Protein AF-A0A7C5Q0S5-F1 (afdb_monomer)

Secondary structure (DSSP, 8-state):
-----S----SS--TTTHHHHHHTS-TTSPPPSEEEE-GGG--HHHHHHHHHTTPEEEE-PPPPSS-TT--SPPPPP-----PPP-TT--

Nearest PDB structures (foldseek):
  4bac-assembly1_B-2  TM=6.185E-01  e=1.244E-01  Human spumaretrovirus
  3s3o-assembly1_B-2  TM=5.675E-01  e=1.427E-01  Human spumaretrovirus
  3hpg-assembly3_B-2  TM=6.396E-01  e=1.274E+00  Visna/maedi virus EV1 KV1772
  3hpg-assembly2_F  TM=6.237E-01  e=1.460E+00  Visna/maedi virus EV1 KV1772
  6x68-assembly1_C  TM=4.935E-01  e=1.793E+00  Trichoplusia ni

Sequence (90 aa):
MLVLGARVSNCANDTNELVADVKSIPSDLRPPKTVLADTGYMNGKEVRALQERGIKVLMATKAPRRRKHDFRREKPKKNEKLQARKPWIL

Mean predicted aligned error: 13.17 Å

Foldseek 3Di:
DDDDFPDDDPDPACCPCLQVSQVSPDPVDDRALEAEDEPSNPHPVSCVVCVVVNHHYHYDDDDPPDDPPPPDPPDPDPDDDPDDDDPPDD

pLDDT: mean 74.81, std 13.24, range [40.97, 94.31]

Structure (mmCIF, N/CA/C/O backbone):
data_AF-A0A7C5Q0S5-F1
#
_entry.id   AF-A0A7C5Q0S5-F1
#
loop_
_atom_site.group_PDB
_atom_site.id
_atom_site.type_symbol
_atom_site.label_atom_id
_atom_site.label_alt_id
_atom_site.label_comp_id
_atom_site.label_asym_id
_atom_site.label_entity_id
_atom_site.label_seq_id
_atom_site.pdbx_PDB_ins_code
_atom_site.Cartn_x
_atom_site.Cartn_y
_atom_site.Cartn_z
_atom_site.occupancy
_atom_site.B_iso_or_equiv
_atom_site.auth_seq_id
_atom_site.auth_comp_id
_atom_site.auth_asym_id
_atom_site.auth_atom_id
_atom_site.pdbx_PDB_model_num
ATOM 1 N N . MET A 1 1 ? -6.990 -14.074 7.926 1.00 53.31 1 MET A N 1
ATOM 2 C CA . MET A 1 1 ? -8.013 -13.311 7.182 1.00 53.31 1 MET A CA 1
ATOM 3 C C . MET A 1 1 ? -7.312 -12.617 6.028 1.00 53.31 1 MET A C 1
ATOM 5 O O . MET A 1 1 ? -6.397 -11.844 6.282 1.00 53.31 1 MET A O 1
ATOM 9 N N . LEU A 1 2 ? -7.660 -12.985 4.795 1.00 60.78 2 LEU A N 1
ATOM 10 C CA . LEU A 1 2 ? -7.092 -12.450 3.558 1.00 60.78 2 LEU A CA 1
ATOM 11 C C . LEU A 1 2 ? -8.146 -11.532 2.934 1.00 60.78 2 LEU A C 1
ATOM 13 O O . LEU A 1 2 ? -9.241 -11.996 2.637 1.00 60.78 2 LEU A O 1
ATOM 17 N N . VAL A 1 3 ? -7.829 -10.248 2.779 1.00 61.84 3 VAL A N 1
ATOM 18 C CA . VAL A 1 3 ? -8.663 -9.287 2.047 1.00 61.84 3 VAL A CA 1
ATOM 19 C C . VAL A 1 3 ? -7.947 -9.015 0.731 1.00 61.84 3 VAL A C 1
ATOM 21 O O . VAL A 1 3 ? -6.847 -8.466 0.736 1.00 61.84 3 VAL A O 1
ATOM 24 N N . LEU A 1 4 ? -8.536 -9.458 -0.379 1.00 60.97 4 LEU A N 1
ATOM 25 C CA . LEU A 1 4 ? -8.082 -9.109 -1.723 1.00 60.97 4 LEU A CA 1
ATOM 26 C C . LEU A 1 4 ? -8.681 -7.736 -2.055 1.00 60.97 4 LEU A C 1
ATOM 28 O O . LEU A 1 4 ? -9.891 -7.560 -1.919 1.00 60.97 4 LEU A O 1
ATOM 32 N N . GLY A 1 5 ? -7.838 -6.758 -2.397 1.00 60.81 5 GLY A N 1
ATOM 33 C CA . GLY A 1 5 ? -8.275 -5.388 -2.682 1.00 60.81 5 GLY A CA 1
ATOM 34 C C . GLY A 1 5 ? -9.382 -5.354 -3.740 1.00 60.81 5 GLY A C 1
ATOM 35 O O . GLY A 1 5 ? -9.301 -6.054 -4.745 1.00 60.81 5 GLY A O 1
ATOM 36 N N . ALA A 1 6 ? -10.426 -4.559 -3.496 1.00 59.00 6 ALA A N 1
ATOM 37 C CA . ALA A 1 6 ? -11.621 -4.494 -4.344 1.00 59.00 6 ALA A CA 1
ATOM 38 C C . ALA A 1 6 ? -11.472 -3.545 -5.549 1.00 59.00 6 ALA A C 1
ATOM 40 O O . ALA A 1 6 ? -12.373 -3.451 -6.380 1.00 59.00 6 ALA A O 1
ATOM 41 N N . ARG A 1 7 ? -10.356 -2.813 -5.633 1.00 62.78 7 ARG A N 1
ATOM 42 C CA . ARG A 1 7 ? -10.159 -1.728 -6.589 1.00 62.78 7 ARG A CA 1
ATOM 43 C C . ARG A 1 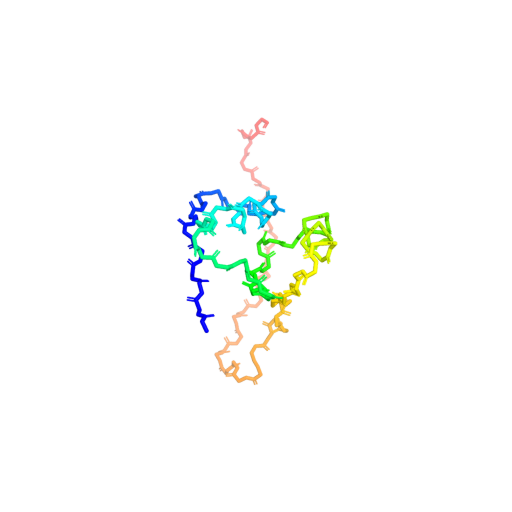7 ? -9.137 -2.138 -7.645 1.00 62.78 7 ARG A C 1
ATOM 45 O O . ARG A 1 7 ? -7.989 -2.426 -7.331 1.00 62.78 7 ARG A O 1
ATOM 52 N N . VAL A 1 8 ? -9.593 -2.199 -8.894 1.00 59.56 8 VAL A N 1
ATOM 53 C CA . VAL A 1 8 ? -8.757 -2.436 -10.075 1.00 59.56 8 VAL A CA 1
ATOM 54 C C . VAL A 1 8 ? -8.578 -1.095 -10.778 1.00 59.56 8 VAL A C 1
ATOM 56 O O . VAL A 1 8 ? -9.557 -0.486 -11.213 1.00 59.56 8 VAL A O 1
ATOM 59 N N . SER A 1 9 ? -7.339 -0.619 -10.860 1.00 59.31 9 SER A N 1
ATOM 60 C CA . SER A 1 9 ? -6.969 0.556 -11.650 1.00 59.31 9 SER A CA 1
ATOM 61 C C . SER A 1 9 ? -6.616 0.114 -13.074 1.00 59.31 9 SER A C 1
ATOM 63 O O . SER A 1 9 ? -5.835 -0.812 -13.270 1.00 59.31 9 SER A O 1
ATOM 65 N N . ASN A 1 10 ? -7.206 0.765 -14.082 1.00 52.28 10 ASN A N 1
ATOM 66 C CA . ASN A 1 10 ? -6.874 0.551 -15.500 1.00 52.28 10 ASN A CA 1
ATOM 67 C C . ASN A 1 10 ? -5.761 1.499 -15.986 1.00 52.28 10 ASN A C 1
ATOM 69 O O . ASN A 1 10 ? -5.513 1.604 -17.189 1.00 52.28 10 ASN A O 1
ATOM 73 N N . CYS A 1 11 ? -5.118 2.235 -15.076 1.00 60.16 11 CYS A N 1
ATOM 74 C CA . CYS A 1 11 ? -4.027 3.131 -15.420 1.00 60.16 11 CYS A CA 1
ATOM 75 C C . CYS A 1 11 ? -2.704 2.360 -15.400 1.00 60.16 11 CYS A C 1
ATOM 77 O O . CYS A 1 11 ? -2.466 1.543 -14.522 1.00 60.16 11 CYS A O 1
ATOM 79 N N . ALA A 1 12 ? -1.796 2.644 -16.335 1.00 57.75 12 ALA A N 1
ATOM 80 C CA . ALA A 1 12 ? -0.493 1.973 -16.383 1.00 57.75 12 ALA A CA 1
ATOM 81 C C . ALA A 1 12 ? 0.437 2.330 -15.199 1.00 57.75 12 ALA A C 1
ATOM 83 O O . ALA A 1 12 ? 1.573 1.856 -15.155 1.00 57.75 12 ALA A O 1
ATOM 84 N N . ASN A 1 13 ? -0.004 3.202 -14.284 1.00 66.62 13 ASN A N 1
ATOM 85 C CA . ASN A 1 13 ? 0.804 3.738 -13.200 1.00 66.62 13 ASN A CA 1
ATOM 86 C C . ASN A 1 13 ? -0.002 3.886 -11.897 1.00 66.62 13 ASN A C 1
ATOM 88 O O . ASN A 1 13 ? -0.638 4.914 -11.675 1.00 66.62 13 ASN A O 1
ATOM 92 N N . ASP A 1 14 ? 0.091 2.893 -11.013 1.00 73.50 14 ASP A N 1
ATOM 93 C CA . ASP A 1 14 ? -0.647 2.841 -9.736 1.00 73.50 14 ASP A CA 1
ATOM 94 C C . ASP A 1 14 ? 0.089 3.515 -8.564 1.00 73.50 14 ASP A C 1
ATOM 96 O O . ASP A 1 14 ? -0.239 3.333 -7.394 1.00 73.50 14 ASP A O 1
ATOM 100 N N . THR A 1 15 ? 1.104 4.327 -8.859 1.00 72.94 15 THR A N 1
ATOM 101 C CA . THR A 1 15 ? 2.015 4.905 -7.858 1.00 72.94 15 THR A CA 1
ATOM 102 C C . THR A 1 15 ? 1.324 5.815 -6.831 1.00 72.94 15 THR A C 1
ATOM 104 O O . THR A 1 15 ? 1.932 6.132 -5.819 1.00 72.94 15 THR A O 1
ATOM 107 N N . ASN A 1 16 ? 0.083 6.257 -7.045 1.00 83.31 16 ASN A N 1
ATOM 108 C CA . ASN A 1 16 ? -0.657 7.102 -6.093 1.00 83.31 16 ASN A CA 1
ATOM 109 C C . ASN A 1 16 ? -1.974 6.468 -5.613 1.00 83.31 16 ASN A C 1
ATOM 111 O O . ASN A 1 16 ? -2.858 7.183 -5.142 1.00 83.31 16 ASN A O 1
ATOM 115 N N . GLU A 1 17 ? -2.141 5.160 -5.800 1.00 84.56 17 GLU A N 1
ATOM 116 C CA . GLU A 1 17 ? -3.412 4.481 -5.548 1.00 84.56 17 GLU A CA 1
ATOM 117 C C . GLU A 1 17 ? -3.395 3.614 -4.279 1.00 84.56 17 GLU A C 1
ATOM 119 O O . GLU A 1 17 ? -4.450 3.181 -3.814 1.00 84.56 17 GLU A O 1
ATOM 124 N N . LEU A 1 18 ? -2.235 3.399 -3.646 1.00 84.19 18 LEU A N 1
ATOM 125 C CA . LEU A 1 18 ? -2.078 2.450 -2.539 1.00 84.19 18 LEU A CA 1
ATOM 126 C C . LEU A 1 18 ? -2.932 2.835 -1.325 1.00 84.19 18 LEU A C 1
ATOM 128 O O . LEU A 1 18 ? -3.545 1.979 -0.680 1.00 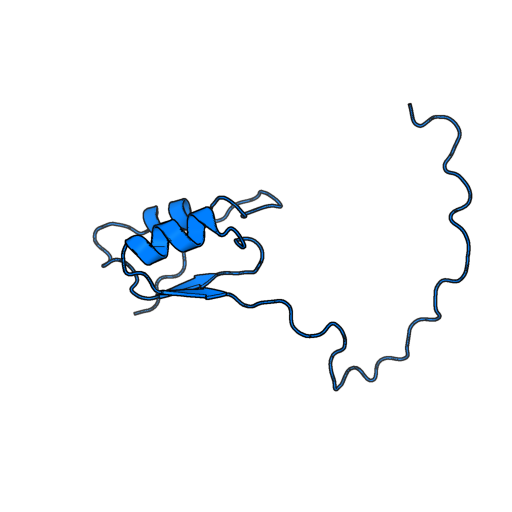84.19 18 LEU A O 1
ATOM 132 N N . VAL A 1 19 ? -2.983 4.127 -0.983 1.00 87.94 19 VAL A N 1
ATOM 133 C CA . VAL A 1 19 ? -3.786 4.595 0.157 1.00 87.94 19 VAL A CA 1
ATOM 134 C C . VAL A 1 19 ? -5.274 4.502 -0.157 1.00 87.94 19 VAL A C 1
ATOM 136 O O . VAL A 1 19 ? -6.061 4.129 0.720 1.00 87.94 19 VAL A O 1
ATOM 139 N N . ALA A 1 20 ? -5.660 4.852 -1.383 1.00 86.94 20 ALA A N 1
ATOM 140 C CA . ALA A 1 20 ? -7.042 4.794 -1.836 1.00 86.94 20 ALA A CA 1
ATOM 141 C C . ALA A 1 20 ? -7.559 3.347 -1.844 1.00 86.94 20 ALA A C 1
ATOM 143 O O . ALA A 1 20 ? -8.657 3.088 -1.350 1.00 86.94 20 ALA A O 1
ATOM 144 N N . ASP A 1 21 ? -6.732 2.394 -2.267 1.00 85.81 21 ASP A N 1
ATOM 145 C CA . ASP A 1 21 ? -7.080 0.975 -2.295 1.00 85.81 21 ASP A CA 1
ATOM 146 C C . ASP A 1 21 ? -7.292 0.413 -0.887 1.00 85.81 21 ASP A C 1
ATOM 148 O O . ASP A 1 21 ? -8.303 -0.241 -0.628 1.00 85.81 21 ASP A O 1
ATOM 152 N N . VAL A 1 22 ? -6.423 0.746 0.074 1.00 85.38 22 VAL A N 1
ATOM 153 C CA . VAL A 1 22 ? -6.621 0.339 1.478 1.00 85.38 22 VAL A CA 1
ATOM 154 C C . VAL A 1 22 ? -7.858 1.000 2.093 1.00 85.38 22 VAL A C 1
ATOM 156 O O . VAL A 1 22 ? -8.538 0.380 2.908 1.00 85.38 22 VAL A O 1
ATOM 159 N N . LYS A 1 23 ? -8.168 2.250 1.726 1.00 87.06 23 LYS A N 1
ATOM 160 C CA . LYS A 1 23 ? -9.381 2.948 2.187 1.00 87.06 23 LYS A CA 1
ATOM 161 C C . LYS A 1 23 ? -10.665 2.403 1.563 1.00 87.06 23 LYS A C 1
ATOM 163 O O . LYS A 1 23 ? -11.718 2.566 2.164 1.00 87.06 23 LYS A O 1
ATOM 168 N N . SER A 1 24 ? -10.583 1.773 0.391 1.00 86.38 24 SER A N 1
ATOM 169 C CA . SER A 1 24 ? -11.742 1.176 -0.281 1.00 86.38 24 SER A CA 1
ATOM 170 C C . SER A 1 24 ? -12.256 -0.095 0.402 1.00 86.38 24 SER A C 1
ATOM 172 O O . SER A 1 24 ? -13.363 -0.540 0.108 1.00 86.38 24 SER A O 1
ATOM 174 N N . ILE A 1 25 ? -11.473 -0.678 1.318 1.00 84.38 25 ILE A N 1
ATOM 175 C CA . ILE A 1 25 ? -11.888 -1.845 2.097 1.00 84.38 25 ILE A CA 1
ATOM 176 C C . ILE A 1 25 ? -13.111 -1.452 2.947 1.00 84.38 25 ILE A C 1
ATOM 178 O O . ILE A 1 25 ? -13.005 -0.499 3.725 1.00 84.38 25 ILE A O 1
ATOM 182 N N . PRO A 1 26 ? -14.249 -2.169 2.826 1.00 84.31 26 PRO A N 1
ATOM 183 C CA . PRO A 1 26 ? -15.449 -1.895 3.612 1.00 84.31 26 PRO A CA 1
ATOM 184 C C . PRO A 1 26 ? -15.145 -1.798 5.106 1.00 84.31 26 PRO A C 1
ATOM 186 O O . PRO A 1 26 ? -14.420 -2.635 5.638 1.00 84.31 26 PRO A O 1
ATOM 189 N N . SER A 1 27 ? -15.730 -0.814 5.792 1.00 83.06 27 SER A N 1
ATOM 190 C CA . SER A 1 27 ? -15.511 -0.574 7.228 1.00 83.06 27 SER A CA 1
ATOM 191 C C . SER A 1 27 ? -15.914 -1.749 8.118 1.00 83.06 27 SER A C 1
ATOM 193 O O . SER A 1 27 ? -15.354 -1.923 9.199 1.00 83.06 27 SER A O 1
ATOM 195 N N . ASP A 1 28 ? -16.861 -2.562 7.649 1.00 85.31 28 ASP A N 1
ATOM 196 C CA . ASP A 1 28 ? -17.319 -3.772 8.337 1.00 85.31 28 ASP A CA 1
ATOM 197 C C . ASP A 1 28 ? -16.216 -4.841 8.389 1.00 85.31 28 ASP A C 1
ATOM 199 O O . ASP A 1 28 ? -16.189 -5.697 9.276 1.00 85.31 28 ASP A O 1
ATOM 203 N N . LEU A 1 29 ? -15.253 -4.766 7.465 1.00 81.25 29 LEU A N 1
ATOM 204 C CA . LEU A 1 29 ? -14.023 -5.537 7.514 1.00 81.25 29 LEU A CA 1
ATOM 205 C C . LEU A 1 29 ? -12.987 -4.753 8.323 1.00 81.25 29 LEU A C 1
ATOM 207 O O . LEU A 1 29 ? -12.643 -3.614 8.013 1.00 81.25 29 LEU A O 1
ATOM 211 N N . ARG A 1 30 ? -12.435 -5.384 9.366 1.00 81.12 30 ARG A N 1
ATOM 212 C CA . ARG A 1 30 ? -11.342 -4.777 10.141 1.00 81.12 30 ARG A CA 1
ATOM 213 C C . ARG A 1 30 ? -10.192 -4.362 9.210 1.00 81.12 30 ARG A C 1
ATOM 215 O O . ARG A 1 30 ? -9.828 -5.144 8.326 1.00 81.12 30 ARG A O 1
ATOM 222 N N . PRO A 1 31 ? -9.566 -3.193 9.444 1.00 80.12 31 PRO A N 1
ATOM 223 C CA . PRO A 1 31 ? -8.472 -2.721 8.610 1.00 80.12 31 PRO A CA 1
ATOM 224 C C . PRO A 1 31 ? -7.295 -3.709 8.630 1.00 80.12 31 PRO A C 1
ATOM 226 O O . PRO A 1 31 ? -7.011 -4.327 9.666 1.00 80.12 31 PRO A O 1
ATOM 229 N N . PRO A 1 32 ? -6.590 -3.871 7.499 1.00 86.38 32 PRO A N 1
ATOM 230 C CA . PRO A 1 32 ? -5.479 -4.802 7.414 1.00 86.38 32 PRO A CA 1
ATOM 231 C C . PRO A 1 32 ? -4.323 -4.337 8.302 1.00 86.38 32 PRO A C 1
ATOM 233 O O . PRO A 1 32 ? -3.935 -3.174 8.288 1.00 86.38 32 PRO A O 1
ATOM 236 N N . LYS A 1 33 ? -3.712 -5.272 9.035 1.00 88.56 33 LYS A N 1
ATOM 237 C CA . LYS A 1 33 ? -2.459 -5.018 9.772 1.00 88.56 33 LYS A CA 1
ATOM 238 C C . LYS A 1 33 ? -1.233 -5.027 8.857 1.00 88.56 33 LYS A C 1
ATOM 240 O O . LYS A 1 33 ? -0.170 -4.525 9.216 1.00 88.56 33 LYS A O 1
ATOM 245 N N . THR A 1 34 ? -1.344 -5.666 7.695 1.00 87.75 34 THR A N 1
ATOM 246 C CA . THR A 1 34 ? -0.257 -5.799 6.726 1.00 87.75 34 THR A CA 1
ATOM 247 C C . THR A 1 34 ? -0.815 -5.754 5.311 1.00 87.75 34 THR A C 1
ATOM 249 O O . THR A 1 34 ? -1.824 -6.397 5.034 1.00 87.75 34 THR A O 1
ATOM 252 N N . VAL A 1 35 ? -0.154 -5.006 4.432 1.00 86.81 35 VAL A N 1
ATOM 253 C CA . VAL A 1 35 ? -0.477 -4.865 3.009 1.00 86.81 35 VAL A CA 1
ATOM 254 C C . VAL A 1 35 ? 0.696 -5.403 2.203 1.00 86.81 35 VAL A C 1
ATOM 256 O O . VAL A 1 35 ? 1.836 -5.022 2.458 1.00 86.81 35 VAL A O 1
ATOM 259 N N . LEU A 1 36 ? 0.420 -6.286 1.246 1.00 86.25 36 LEU A N 1
ATOM 260 C CA . LEU A 1 36 ? 1.386 -6.734 0.247 1.00 86.25 36 LEU A CA 1
ATOM 261 C C . LEU A 1 36 ? 1.074 -6.013 -1.066 1.00 86.25 36 LEU A C 1
ATOM 263 O O . LEU A 1 36 ? -0.009 -6.207 -1.610 1.00 86.25 36 LEU A O 1
ATOM 267 N N . ALA A 1 37 ? 1.997 -5.186 -1.549 1.00 83.50 37 ALA A N 1
ATOM 268 C CA . ALA A 1 37 ? 1.814 -4.371 -2.746 1.00 83.50 37 ALA A CA 1
ATOM 269 C C . ALA A 1 37 ? 2.844 -4.705 -3.836 1.00 83.50 37 ALA A C 1
ATOM 271 O O . ALA A 1 37 ? 3.968 -5.131 -3.550 1.00 83.50 37 ALA A O 1
ATOM 272 N N . ASP A 1 38 ? 2.455 -4.492 -5.094 1.00 81.69 38 ASP A N 1
ATOM 273 C CA . ASP A 1 38 ? 3.360 -4.578 -6.244 1.00 81.69 38 ASP A CA 1
ATOM 274 C C . ASP A 1 38 ? 4.276 -3.339 -6.312 1.00 81.69 38 ASP A C 1
ATOM 276 O O . ASP A 1 38 ? 3.964 -2.270 -5.786 1.00 81.69 38 ASP A O 1
ATOM 280 N N . THR A 1 39 ? 5.392 -3.471 -7.027 1.00 80.00 39 THR A N 1
ATOM 281 C CA . THR A 1 39 ? 6.266 -2.385 -7.480 1.00 80.00 39 THR A CA 1
ATOM 282 C C . THR A 1 39 ? 5.538 -1.207 -8.129 1.00 80.00 39 THR A C 1
ATOM 284 O O . THR A 1 39 ? 6.043 -0.091 -8.048 1.00 80.00 39 THR A O 1
ATOM 287 N N . GLY A 1 40 ? 4.369 -1.412 -8.748 1.00 78.25 40 GLY A N 1
ATOM 288 C CA . GLY A 1 40 ? 3.555 -0.324 -9.311 1.00 78.25 40 GLY A CA 1
ATOM 289 C C . GLY A 1 40 ? 3.131 0.726 -8.275 1.00 78.25 40 GLY A C 1
ATOM 290 O O . GLY A 1 40 ? 3.049 1.912 -8.591 1.00 78.25 40 GLY A O 1
ATOM 291 N N . TYR A 1 41 ? 2.987 0.308 -7.015 1.00 81.19 41 TYR A N 1
ATOM 292 C CA . TYR A 1 41 ? 2.635 1.149 -5.870 1.00 81.19 41 TYR A CA 1
ATOM 293 C C . TYR A 1 41 ? 3.864 1.709 -5.131 1.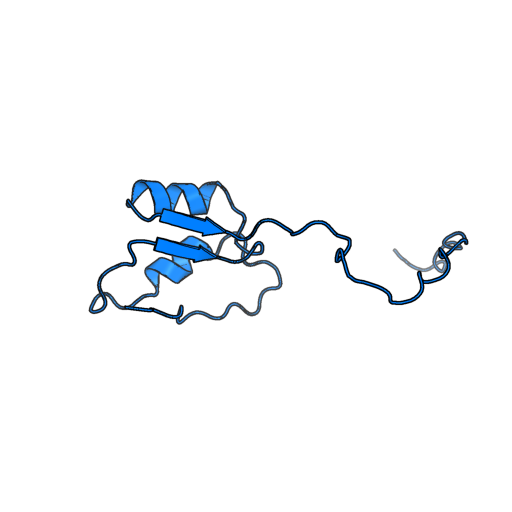00 81.19 41 TYR A C 1
ATOM 295 O O . TYR A 1 41 ? 3.758 2.134 -3.977 1.00 81.19 41 TYR A O 1
ATOM 303 N N . MET A 1 42 ? 5.058 1.681 -5.743 1.00 82.38 42 MET A N 1
ATOM 304 C CA . MET A 1 42 ? 6.292 2.219 -5.152 1.00 82.38 42 MET A CA 1
ATOM 305 C C . MET A 1 42 ? 6.233 3.744 -5.011 1.00 82.38 42 MET A C 1
ATOM 307 O O . MET A 1 42 ? 6.823 4.486 -5.793 1.00 82.38 42 MET A O 1
ATOM 311 N N . ASN A 1 43 ? 5.578 4.215 -3.954 1.00 87.75 43 ASN A N 1
ATOM 312 C CA . ASN A 1 43 ? 5.552 5.618 -3.578 1.00 87.75 43 ASN A CA 1
ATOM 313 C C . ASN A 1 43 ? 5.781 5.799 -2.085 1.00 87.75 43 ASN A C 1
ATOM 315 O O . ASN A 1 43 ? 4.952 5.436 -1.252 1.00 87.75 43 ASN A O 1
ATOM 319 N N . GLY A 1 44 ? 6.906 6.428 -1.745 1.00 88.25 44 GLY A N 1
ATOM 320 C CA . GLY A 1 44 ? 7.288 6.656 -0.355 1.00 88.25 44 GLY A CA 1
ATOM 321 C C . GLY A 1 44 ? 6.255 7.454 0.444 1.00 88.25 44 GLY A C 1
ATOM 322 O O . GLY A 1 44 ? 6.086 7.184 1.630 1.00 88.25 44 GLY A O 1
ATOM 323 N N . LYS A 1 45 ? 5.529 8.393 -0.184 1.00 92.25 45 LYS A N 1
ATOM 324 C CA . LYS A 1 45 ? 4.497 9.184 0.507 1.00 92.25 45 LYS A CA 1
ATOM 325 C C . LYS A 1 45 ? 3.320 8.309 0.934 1.00 92.25 45 LYS A C 1
ATOM 327 O O . LYS A 1 45 ? 2.882 8.387 2.077 1.00 92.25 45 LYS A O 1
ATOM 332 N N . GLU A 1 46 ? 2.846 7.452 0.038 1.00 90.25 46 GLU A N 1
ATOM 333 C CA . GLU A 1 46 ? 1.725 6.553 0.310 1.00 90.25 46 GLU A CA 1
ATOM 334 C C . GLU A 1 46 ? 2.087 5.445 1.294 1.00 90.25 46 GLU A C 1
ATOM 336 O O . GLU A 1 46 ? 1.338 5.169 2.232 1.00 90.25 46 GLU A O 1
ATOM 341 N N . VAL A 1 47 ? 3.273 4.853 1.128 1.00 90.56 47 VAL A N 1
ATOM 342 C CA . VAL A 1 47 ? 3.798 3.849 2.059 1.00 90.56 47 VAL A CA 1
ATOM 343 C C . VAL A 1 47 ? 3.892 4.434 3.467 1.00 90.56 47 VAL A C 1
ATOM 345 O O . VAL A 1 47 ? 3.413 3.815 4.419 1.00 90.56 47 VAL A O 1
ATOM 348 N N . ARG A 1 48 ? 4.442 5.646 3.605 1.00 93.44 48 ARG A N 1
ATOM 349 C CA . ARG A 1 48 ? 4.547 6.331 4.896 1.00 93.44 48 ARG A CA 1
ATOM 350 C C . ARG A 1 48 ? 3.174 6.617 5.505 1.00 93.44 48 ARG A C 1
ATOM 352 O O . ARG A 1 48 ? 2.976 6.340 6.683 1.00 93.44 48 ARG A O 1
ATOM 359 N N . ALA A 1 49 ? 2.215 7.086 4.709 1.00 92.62 49 ALA A N 1
ATOM 360 C CA . ALA A 1 49 ? 0.856 7.349 5.181 1.00 92.62 49 ALA A CA 1
ATOM 361 C C . ALA A 1 49 ? 0.158 6.087 5.731 1.00 92.62 49 ALA A C 1
ATOM 363 O O . ALA A 1 49 ? -0.633 6.171 6.671 1.00 92.62 49 ALA A O 1
ATOM 364 N N . LEU A 1 50 ? 0.441 4.902 5.177 1.00 91.00 50 LEU A N 1
ATOM 365 C CA . LEU A 1 50 ? -0.057 3.636 5.729 1.00 91.00 50 LEU A CA 1
ATOM 366 C C . LEU A 1 50 ? 0.697 3.205 6.994 1.00 91.00 50 LEU A C 1
ATOM 368 O O . LEU A 1 50 ? 0.073 2.732 7.944 1.00 91.00 50 LEU A O 1
ATOM 372 N N . GLN A 1 51 ? 2.013 3.407 7.043 1.00 92.06 51 GLN A N 1
ATOM 373 C CA . GLN A 1 51 ? 2.826 3.094 8.222 1.00 92.06 51 GLN A CA 1
ATOM 374 C C . GLN A 1 51 ? 2.455 3.954 9.436 1.00 92.06 51 GLN A C 1
ATOM 376 O O . GLN A 1 51 ? 2.358 3.426 10.541 1.00 92.06 51 GLN A O 1
ATOM 381 N N . GLU A 1 52 ? 2.164 5.241 9.234 1.00 94.31 52 GLU A N 1
ATOM 382 C CA . GLU A 1 52 ? 1.666 6.149 10.281 1.00 94.31 52 GLU A CA 1
ATOM 383 C C . GLU A 1 52 ? 0.310 5.693 10.851 1.00 94.31 52 GLU A C 1
ATOM 385 O O . GLU A 1 52 ? -0.006 5.960 12.007 1.00 94.31 52 GLU A O 1
ATOM 390 N N . ARG A 1 53 ? -0.466 4.917 10.082 1.00 90.25 53 ARG A N 1
ATOM 391 C CA . ARG A 1 53 ? -1.709 4.263 10.529 1.00 90.25 53 ARG A CA 1
ATOM 392 C C . ARG A 1 53 ? -1.476 2.901 11.199 1.00 90.25 53 ARG A C 1
ATOM 394 O O . ARG A 1 53 ? -2.436 2.178 11.455 1.00 90.25 53 ARG A O 1
ATOM 401 N N . GLY A 1 54 ? -0.222 2.521 11.447 1.00 91.31 54 GLY A N 1
ATOM 402 C CA . GLY A 1 54 ? 0.153 1.236 12.042 1.00 91.31 54 GLY A CA 1
ATOM 403 C C . GLY A 1 54 ? 0.069 0.044 11.082 1.00 91.31 54 GLY A C 1
ATOM 404 O O . GLY A 1 54 ? 0.080 -1.103 11.530 1.00 91.31 54 GLY A O 1
ATOM 405 N N . ILE A 1 55 ? -0.024 0.284 9.770 1.00 90.75 55 ILE A N 1
ATOM 406 C CA . ILE A 1 55 ? -0.133 -0.770 8.757 1.00 90.75 55 ILE A CA 1
ATOM 407 C C . ILE A 1 55 ? 1.258 -1.091 8.211 1.00 90.75 55 ILE A C 1
ATOM 409 O O . ILE A 1 55 ? 1.947 -0.237 7.653 1.00 90.75 55 ILE A O 1
ATOM 413 N N . LYS A 1 56 ? 1.672 -2.355 8.324 1.00 90.12 56 LYS A N 1
ATOM 414 C CA . LYS A 1 56 ? 2.938 -2.818 7.748 1.00 90.12 56 LYS A CA 1
ATOM 415 C C . LYS A 1 56 ? 2.798 -2.973 6.235 1.00 90.12 56 LYS A C 1
ATOM 417 O O . LYS A 1 56 ? 1.994 -3.776 5.778 1.00 90.12 56 LYS A O 1
ATOM 422 N N . VAL A 1 57 ? 3.610 -2.271 5.454 1.00 89.81 57 VAL A N 1
ATOM 423 C CA . VAL A 1 57 ? 3.634 -2.431 3.992 1.00 89.81 57 VAL A CA 1
ATOM 424 C C . VAL A 1 57 ? 4.805 -3.328 3.597 1.00 89.81 57 VAL A C 1
ATOM 426 O O . VAL A 1 57 ? 5.947 -3.077 3.977 1.00 89.81 57 VAL A O 1
ATOM 429 N N . LEU A 1 58 ? 4.510 -4.391 2.858 1.00 88.75 58 LEU A N 1
ATOM 430 C CA . LEU A 1 58 ? 5.466 -5.295 2.234 1.00 88.75 58 LEU A CA 1
ATOM 431 C C . LEU A 1 58 ? 5.386 -5.095 0.728 1.00 88.75 58 LEU A C 1
ATOM 433 O O . LEU A 1 58 ? 4.296 -5.036 0.164 1.00 88.75 58 LEU A O 1
ATOM 437 N N . MET A 1 59 ? 6.535 -5.011 0.074 1.00 84.88 59 MET A N 1
ATOM 438 C CA . MET A 1 59 ? 6.590 -4.771 -1.358 1.00 84.88 59 MET A CA 1
ATOM 439 C C . MET A 1 59 ? 7.677 -5.627 -1.975 1.00 84.88 59 MET A C 1
ATOM 441 O O . MET A 1 59 ? 8.801 -5.678 -1.470 1.00 84.88 59 MET A O 1
ATOM 445 N N . ALA A 1 60 ? 7.337 -6.308 -3.063 1.00 78.44 60 ALA A N 1
ATOM 446 C CA . ALA A 1 60 ? 8.338 -7.002 -3.849 1.00 78.44 60 ALA A CA 1
ATOM 447 C C . ALA A 1 60 ? 9.198 -5.944 -4.542 1.00 78.44 60 ALA A C 1
ATOM 449 O O . ALA A 1 60 ? 8.708 -5.211 -5.388 1.00 78.44 60 ALA A O 1
ATOM 450 N N . THR A 1 61 ? 10.475 -5.833 -4.193 1.00 76.12 61 THR A N 1
ATOM 451 C CA . THR A 1 61 ? 11.431 -5.079 -5.008 1.00 76.12 61 THR A CA 1
ATOM 452 C C . THR A 1 61 ? 11.913 -5.989 -6.138 1.00 76.12 61 THR A C 1
ATOM 454 O O . THR A 1 61 ? 11.941 -7.212 -5.986 1.00 76.12 61 THR A O 1
ATOM 457 N N . LYS A 1 62 ? 12.223 -5.426 -7.315 1.00 68.38 62 LYS A N 1
ATOM 458 C CA . LYS A 1 62 ? 12.588 -6.220 -8.504 1.00 68.38 62 LYS A CA 1
ATOM 459 C C . LYS A 1 62 ? 13.620 -7.299 -8.157 1.00 68.38 62 LYS A C 1
ATOM 461 O O . LYS A 1 62 ? 14.712 -6.992 -7.684 1.00 68.38 62 LYS A O 1
ATOM 466 N N . ALA A 1 63 ? 13.293 -8.551 -8.471 1.00 61.53 63 ALA A N 1
ATOM 467 C CA . ALA A 1 63 ? 14.256 -9.642 -8.448 1.00 61.53 63 ALA A CA 1
ATOM 468 C C . ALA A 1 63 ? 15.394 -9.367 -9.457 1.00 61.53 63 ALA A C 1
ATOM 470 O O . ALA A 1 63 ? 15.163 -8.708 -10.481 1.00 61.53 63 ALA A O 1
ATOM 471 N N . PRO A 1 64 ? 16.622 -9.864 -9.213 1.00 59.47 64 PRO A N 1
ATOM 472 C CA . PRO A 1 64 ? 17.727 -9.715 -10.151 1.00 59.47 64 PRO A CA 1
ATOM 473 C C . PRO A 1 64 ? 17.325 -10.193 -11.551 1.00 59.47 64 PRO A C 1
ATOM 475 O O . PRO A 1 64 ? 16.692 -11.231 -11.735 1.00 59.47 64 PRO A O 1
ATOM 478 N N . ARG A 1 65 ? 17.712 -9.399 -12.554 1.00 61.66 65 ARG A N 1
ATOM 479 C CA . ARG A 1 65 ? 17.215 -9.448 -13.940 1.00 61.66 65 ARG A CA 1
ATOM 480 C C . ARG A 1 65 ? 17.501 -10.766 -14.679 1.00 61.66 65 ARG A C 1
ATOM 482 O O . ARG A 1 65 ? 16.936 -11.003 -15.742 1.00 61.66 65 ARG A O 1
ATOM 489 N N . ARG A 1 66 ? 18.375 -11.614 -14.131 1.00 61.25 66 ARG A N 1
ATOM 490 C CA . ARG A 1 66 ? 18.755 -12.912 -14.695 1.00 61.25 66 ARG A CA 1
ATOM 491 C C . ARG A 1 66 ? 18.156 -14.005 -13.817 1.00 61.25 66 ARG A C 1
ATOM 493 O O . ARG A 1 66 ? 18.522 -14.121 -12.648 1.00 61.25 66 ARG A O 1
ATOM 500 N N . ARG A 1 67 ? 17.241 -14.816 -14.362 1.00 67.94 67 ARG A N 1
ATOM 501 C CA . ARG A 1 67 ? 16.799 -16.018 -13.639 1.00 67.94 67 ARG A CA 1
ATOM 502 C C . ARG A 1 67 ? 18.033 -16.918 -13.530 1.00 67.94 67 ARG A C 1
ATOM 504 O O . ARG A 1 67 ? 18.658 -17.201 -14.547 1.00 67.94 67 ARG A O 1
ATOM 511 N N . LYS A 1 68 ? 18.409 -17.337 -12.315 1.00 65.94 68 LYS A N 1
ATOM 512 C CA . LYS A 1 68 ? 19.599 -18.187 -12.086 1.00 65.94 68 LYS A CA 1
ATOM 513 C C . LYS A 1 68 ? 19.562 -19.494 -12.892 1.00 65.94 68 LYS A C 1
ATOM 515 O O . LYS A 1 68 ? 20.606 -20.062 -13.175 1.00 65.94 68 LYS A O 1
ATOM 520 N N . HIS A 1 69 ? 18.364 -19.915 -13.290 1.00 76.31 69 HIS A N 1
ATOM 521 C CA . HIS A 1 69 ? 18.102 -21.103 -14.098 1.00 76.31 69 HIS A CA 1
ATOM 522 C C . HIS A 1 69 ? 17.475 -20.750 -15.459 1.00 76.31 69 HIS A C 1
ATOM 524 O O . HIS A 1 69 ? 16.679 -21.516 -15.996 1.00 76.31 69 HIS A O 1
ATOM 530 N N . ASP A 1 70 ? 17.771 -19.566 -16.014 1.00 73.19 70 ASP A N 1
ATOM 531 C CA . ASP A 1 70 ? 17.426 -19.259 -17.406 1.00 73.19 70 ASP A CA 1
ATOM 532 C C . ASP A 1 70 ? 18.479 -19.861 -18.344 1.00 73.19 70 ASP A C 1
ATOM 534 O O . ASP A 1 70 ? 19.482 -19.225 -18.659 1.00 73.19 70 ASP A O 1
ATOM 538 N N . PHE A 1 71 ? 18.263 -21.106 -18.771 1.00 75.12 71 PHE A N 1
ATOM 539 C CA . PHE A 1 71 ? 19.121 -21.785 -19.752 1.00 75.12 71 PHE A CA 1
ATOM 540 C C . PHE A 1 71 ? 18.715 -21.497 -21.203 1.00 75.12 71 PHE A C 1
ATOM 542 O O . PHE A 1 71 ? 19.276 -22.079 -22.134 1.00 75.12 71 PHE A O 1
ATOM 549 N N . ARG A 1 72 ? 17.720 -20.625 -21.429 1.00 81.88 72 ARG A N 1
ATOM 550 C CA . ARG A 1 72 ? 17.376 -20.200 -22.789 1.00 81.88 72 ARG A CA 1
ATOM 551 C C . ARG A 1 72 ? 18.606 -19.533 -23.394 1.00 81.88 72 ARG A C 1
ATOM 553 O O . ARG A 1 72 ? 19.231 -18.690 -22.753 1.00 81.88 72 ARG A O 1
ATOM 560 N N . ARG A 1 73 ? 18.949 -19.921 -24.626 1.00 74.31 73 ARG A N 1
ATOM 561 C CA . ARG A 1 73 ? 20.086 -19.347 -25.357 1.00 74.31 73 ARG A CA 1
ATOM 562 C C . ARG A 1 73 ? 20.003 -17.824 -25.312 1.00 74.31 73 ARG A C 1
ATOM 564 O O . ARG A 1 73 ? 18.934 -17.258 -25.563 1.00 74.31 73 ARG A O 1
ATOM 571 N N . G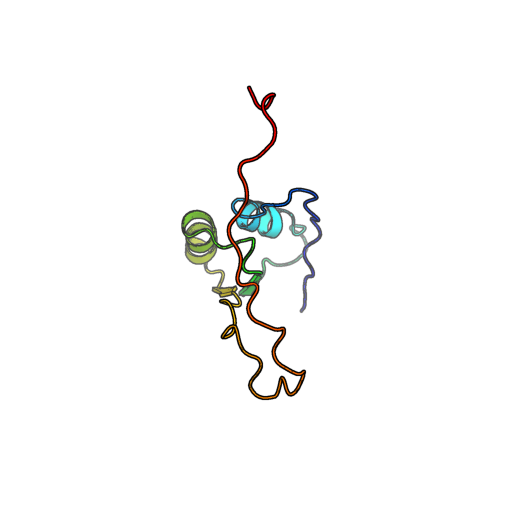LU A 1 74 ? 21.119 -17.176 -24.978 1.00 71.50 74 GLU A N 1
ATOM 572 C CA . GLU A 1 74 ? 21.191 -15.720 -25.005 1.00 71.50 74 GLU A CA 1
ATOM 573 C C . GLU A 1 74 ? 20.770 -15.248 -26.396 1.00 71.50 74 GLU A C 1
ATOM 575 O O . GLU A 1 74 ? 21.269 -15.734 -27.414 1.00 71.50 74 GLU A O 1
ATOM 580 N N . LYS A 1 75 ? 19.797 -14.332 -26.449 1.00 71.69 75 LYS A N 1
ATOM 581 C CA . LYS A 1 75 ? 19.454 -13.700 -27.721 1.00 71.69 75 LYS A CA 1
ATOM 582 C C . LYS A 1 75 ? 20.715 -12.988 -28.216 1.00 71.69 75 LYS A C 1
ATOM 584 O O . LYS A 1 75 ? 21.358 -12.324 -27.396 1.00 71.69 75 LYS A O 1
ATOM 589 N N . PRO A 1 76 ? 21.070 -13.100 -29.509 1.00 70.19 76 PRO A N 1
ATOM 590 C CA . PRO A 1 76 ? 22.200 -12.358 -30.047 1.00 70.19 76 PRO A CA 1
ATOM 591 C C . PRO A 1 76 ? 22.036 -10.889 -29.655 1.00 70.19 76 PRO A C 1
ATOM 593 O O . PRO A 1 76 ? 20.947 -10.320 -29.800 1.00 70.19 76 PRO A O 1
ATOM 596 N N . LYS A 1 77 ? 23.090 -10.299 -29.072 1.00 61.56 77 LYS A N 1
ATOM 597 C CA . LYS A 1 77 ? 23.098 -8.873 -28.735 1.00 61.56 77 LYS A CA 1
ATOM 598 C C . LYS A 1 77 ? 22.723 -8.129 -30.009 1.00 61.56 77 LYS A C 1
ATOM 600 O O . LYS A 1 77 ? 23.354 -8.338 -31.042 1.00 61.56 77 LYS A O 1
ATOM 605 N N . LYS A 1 78 ? 21.667 -7.317 -29.947 1.00 59.62 78 LYS A N 1
ATOM 606 C CA . LYS A 1 78 ? 21.204 -6.519 -31.081 1.00 59.62 78 LYS A CA 1
ATOM 607 C C . LYS A 1 78 ? 22.231 -5.407 -31.314 1.00 59.62 78 LYS A C 1
ATOM 609 O O . LYS A 1 78 ? 22.046 -4.277 -30.881 1.00 59.62 78 LYS A O 1
ATOM 614 N N . ASN A 1 79 ? 23.356 -5.763 -31.921 1.00 61.09 79 ASN A N 1
ATOM 615 C CA . ASN A 1 79 ? 24.269 -4.812 -3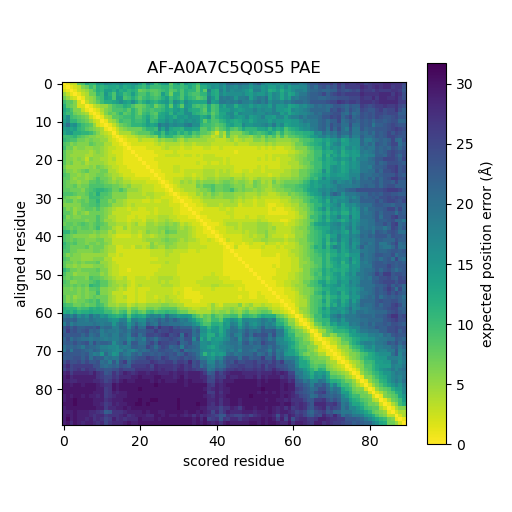2.515 1.00 61.09 79 ASN A CA 1
ATOM 616 C C . ASN A 1 79 ? 23.585 -4.351 -33.794 1.00 61.09 79 ASN A C 1
ATOM 618 O O . ASN A 1 79 ? 23.579 -5.087 -34.768 1.00 61.09 79 ASN A O 1
ATOM 622 N N . GLU A 1 80 ? 22.923 -3.198 -33.744 1.00 56.41 80 GLU A N 1
ATOM 623 C CA . GLU A 1 80 ? 23.161 -2.124 -34.707 1.00 56.41 80 GLU A CA 1
ATOM 624 C C . GLU A 1 80 ? 22.262 -0.916 -34.461 1.00 56.41 80 GLU A C 1
ATOM 626 O O . GLU A 1 80 ? 21.164 -0.988 -33.907 1.00 56.41 80 GLU A O 1
ATOM 631 N N . LYS A 1 81 ? 22.849 0.215 -34.839 1.00 57.03 81 LYS A N 1
ATOM 632 C CA . LYS A 1 81 ? 22.444 1.593 -34.614 1.00 57.03 81 LYS A CA 1
ATOM 633 C C . LYS A 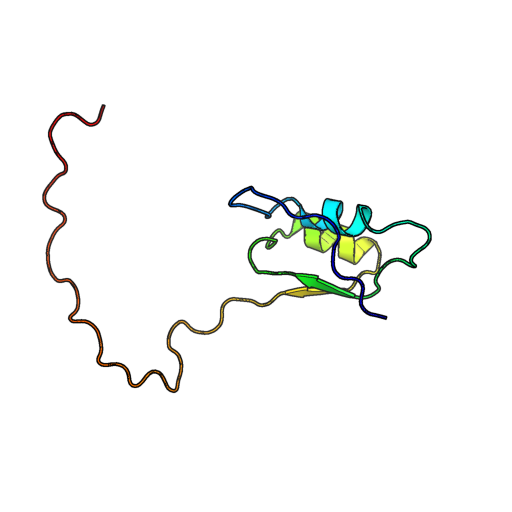1 81 ? 20.982 1.796 -35.005 1.00 57.03 81 LYS A C 1
ATOM 635 O O . LYS A 1 81 ? 20.558 1.379 -36.079 1.00 57.03 81 LYS A O 1
ATOM 640 N N . LEU A 1 82 ? 20.236 2.497 -34.152 1.00 56.66 82 LEU A N 1
ATOM 641 C CA . LEU A 1 82 ? 18.979 3.130 -34.542 1.00 56.66 82 LEU A CA 1
ATOM 642 C C . LEU A 1 82 ? 19.291 4.061 -35.719 1.00 56.66 82 LEU A C 1
ATOM 644 O O . LEU A 1 82 ? 19.766 5.175 -35.513 1.00 56.66 82 LEU A O 1
ATOM 648 N N . GLN A 1 83 ? 19.088 3.592 -36.951 1.00 58.19 83 GLN A N 1
AT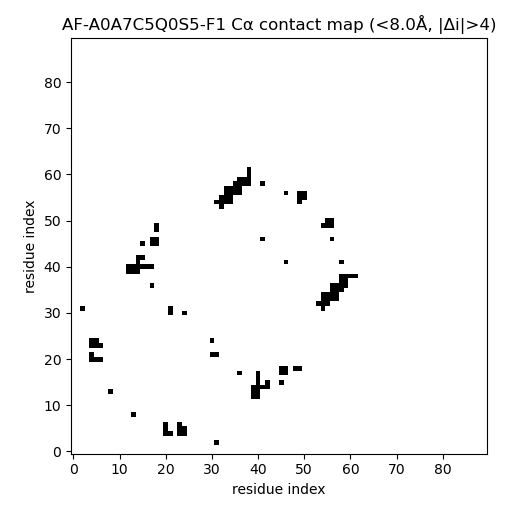OM 649 C CA . GLN A 1 83 ? 19.042 4.486 -38.099 1.00 58.19 83 GLN A CA 1
ATOM 650 C C . GLN A 1 83 ? 17.947 5.517 -37.818 1.00 58.19 83 GLN A C 1
ATOM 652 O O . GLN A 1 83 ? 16.871 5.171 -37.315 1.00 58.19 83 GLN A O 1
ATOM 657 N N . ALA A 1 84 ? 18.284 6.785 -38.049 1.00 61.00 84 ALA A N 1
ATOM 658 C CA . ALA A 1 84 ? 17.453 7.931 -37.729 1.00 61.00 84 ALA A CA 1
ATOM 659 C C . ALA A 1 84 ? 16.009 7.717 -38.204 1.00 61.00 84 ALA A C 1
ATOM 661 O O . ALA A 1 84 ? 15.748 7.256 -39.318 1.00 61.00 84 ALA A O 1
ATOM 662 N N . ARG A 1 85 ? 15.064 8.018 -37.310 1.00 58.53 85 ARG A N 1
ATOM 663 C CA . ARG A 1 85 ? 13.632 7.954 -37.594 1.00 58.53 85 ARG A CA 1
ATOM 664 C C . ARG A 1 85 ? 13.288 8.955 -38.706 1.00 58.53 85 ARG A C 1
ATOM 666 O O . ARG A 1 85 ? 13.875 10.024 -38.791 1.00 58.53 85 ARG A O 1
ATO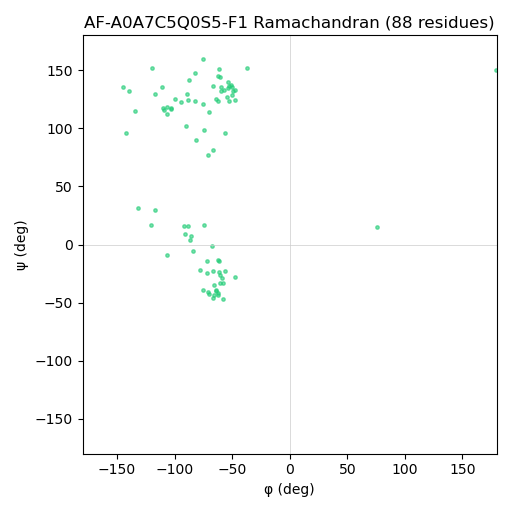M 673 N N . LYS A 1 86 ? 12.331 8.546 -39.540 1.00 66.56 86 LYS A N 1
ATOM 674 C CA . LYS A 1 86 ? 11.733 9.233 -40.698 1.00 66.56 86 LYS A CA 1
ATOM 675 C C . LYS A 1 86 ? 11.544 10.761 -40.514 1.00 66.56 86 LYS A C 1
ATOM 677 O O . LYS A 1 86 ? 11.257 11.186 -39.398 1.00 66.56 86 LYS A O 1
ATOM 682 N N . PRO A 1 87 ? 11.570 11.561 -41.599 1.00 60.03 87 PRO A N 1
ATOM 683 C CA . PRO A 1 87 ? 11.643 13.032 -41.559 1.00 60.03 87 PRO A CA 1
ATOM 684 C C . PRO A 1 87 ? 10.363 13.802 -41.146 1.00 60.03 87 PRO A C 1
ATOM 686 O O . PRO A 1 87 ? 10.291 15.000 -41.380 1.00 60.03 87 PRO A O 1
ATOM 689 N N . TRP A 1 88 ? 9.353 13.173 -40.533 1.00 58.03 88 TRP A N 1
ATOM 690 C CA . TRP A 1 88 ? 8.062 13.828 -40.204 1.00 58.03 88 TRP A CA 1
ATOM 691 C C . TRP A 1 88 ? 7.587 13.594 -38.764 1.00 58.03 88 TRP A C 1
ATOM 693 O O . TRP A 1 88 ? 6.393 13.538 -38.482 1.00 58.03 88 TRP A O 1
ATOM 703 N N . ILE A 1 89 ? 8.522 13.447 -37.830 1.00 48.78 89 ILE A N 1
ATOM 704 C CA . ILE A 1 89 ? 8.203 13.594 -36.408 1.00 48.78 89 ILE A CA 1
ATOM 705 C C . ILE A 1 89 ? 8.430 15.073 -36.076 1.00 48.78 89 ILE A C 1
ATOM 707 O O . ILE A 1 89 ? 9.582 15.498 -36.007 1.00 48.78 89 ILE A O 1
ATOM 711 N N . LEU A 1 90 ? 7.329 15.830 -35.986 1.00 40.97 90 LEU A N 1
ATOM 712 C CA . LEU A 1 90 ? 7.270 17.182 -35.412 1.00 40.97 90 LEU A CA 1
ATOM 713 C C . LEU A 1 90 ? 7.647 17.157 -33.926 1.00 40.97 90 LEU A C 1
ATOM 715 O O . LEU A 1 90 ? 7.275 16.167 -33.250 1.00 40.97 90 LEU A O 1
#

Solvent-accessible surface area (backbone atoms only — not comparable to full-atom values): 6220 Å² total; per-residue (Å²): 139,86,82,78,75,90,70,83,76,92,59,100,68,42,42,83,40,59,54,58,43,64,66,65,55,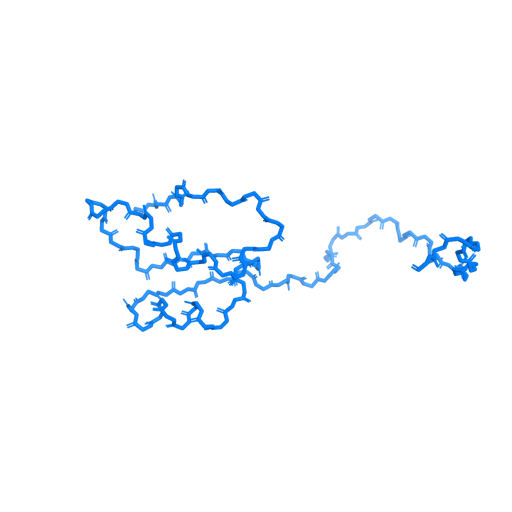57,83,91,48,77,80,68,63,60,46,82,45,60,60,57,44,70,27,74,70,47,55,47,60,38,43,78,71,66,23,46,78,44,65,59,69,85,71,74,95,64,61,96,82,62,78,69,76,79,72,77,78,85,82,70,78,84,71,81,77,70,99,79,76,127

Radius of gyration: 20.31 Å; Cα contacts (8 Å, |Δi|>4): 67; chains: 1; bounding box: 42×39×54 Å